Protein AF-B8LUN3-F1 (afdb_monomer_lite)

Foldseek 3Di:
DPLCPPPPDDPVVVVQLVQLVVLLVVCVVDVDVVSLVCSVVSGDPVLVVCVVVPVLSSLLSVLSSLLSLLQVLVDPVRNLVSQVSLVVSLVSHDPNSNVSSPCSNVSSPDNCPPPPPVVPPPPPPPPPPDD

pLDDT: mean 79.31, std 17.72, range [36.91, 95.56]

Secondary structure (DSSP, 8-state):
--TTTTS---HHHHHHHHHHHHHHHHHHH---HHHHHHHHHHS-HHHHHHHHTT-HHHHHHHHHHHHHHGGGTTSTTTTTHHHHHHHHHHHHS-GGGGGGGHHHHHHTTS---TTSSSSSSSSSSSSS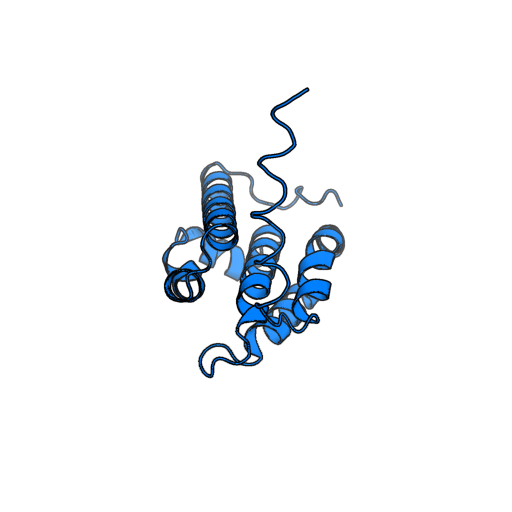S--

Structure (mmCIF, N/CA/C/O backbone):
data_AF-B8LUN3-F1
#
_entry.id   AF-B8LUN3-F1
#
loop_
_atom_site.group_PDB
_atom_site.id
_atom_site.type_symbol
_atom_site.label_atom_id
_atom_site.label_alt_id
_atom_site.label_comp_id
_atom_site.label_asym_id
_atom_site.label_entity_id
_atom_site.label_seq_id
_atom_site.pdbx_PDB_ins_code
_atom_site.Cartn_x
_atom_site.Cartn_y
_atom_site.Cartn_z
_atom_site.occupancy
_atom_site.B_iso_or_equiv
_atom_site.auth_seq_id
_atom_site.auth_comp_id
_atom_site.auth_asym_id
_atom_site.auth_atom_id
_atom_site.pdbx_PDB_model_num
ATOM 1 N N . MET A 1 1 ? 12.871 -18.870 -5.938 1.00 52.00 1 MET A N 1
ATOM 2 C CA . MET A 1 1 ? 13.963 -18.150 -6.652 1.00 52.00 1 MET A CA 1
ATOM 3 C C . MET A 1 1 ? 14.347 -16.952 -5.780 1.00 52.00 1 MET A C 1
ATOM 5 O O . MET A 1 1 ? 13.596 -16.645 -4.867 1.00 52.00 1 MET A O 1
ATOM 9 N N . PRO A 1 2 ? 15.495 -16.275 -5.950 1.00 67.25 2 PRO A N 1
ATOM 10 C CA . PRO A 1 2 ? 15.727 -15.011 -5.252 1.00 67.25 2 PRO A CA 1
ATOM 11 C C . PRO A 1 2 ? 14.597 -14.020 -5.566 1.00 67.25 2 PRO A C 1
ATOM 13 O O . PRO A 1 2 ? 14.258 -13.819 -6.732 1.00 67.25 2 PRO A O 1
ATOM 16 N N . ARG A 1 3 ? 14.024 -13.425 -4.515 1.00 70.62 3 ARG A N 1
ATOM 17 C CA . ARG A 1 3 ? 12.823 -12.575 -4.539 1.00 70.62 3 ARG A CA 1
ATOM 18 C C . ARG A 1 3 ? 12.824 -11.508 -5.646 1.00 70.62 3 ARG A C 1
ATOM 20 O O . ARG A 1 3 ? 11.782 -11.271 -6.251 1.00 70.62 3 ARG A O 1
ATOM 27 N N . ASP A 1 4 ? 13.979 -10.903 -5.906 1.00 74.38 4 ASP A N 1
ATOM 28 C CA . ASP A 1 4 ? 14.118 -9.716 -6.760 1.00 74.38 4 ASP A CA 1
ATOM 29 C C . ASP A 1 4 ? 14.619 -10.031 -8.185 1.00 74.38 4 ASP A C 1
ATOM 31 O O . ASP A 1 4 ? 14.810 -9.126 -8.989 1.00 74.38 4 ASP A O 1
ATOM 35 N N . GLN A 1 5 ? 14.841 -11.304 -8.540 1.00 70.44 5 GLN A N 1
ATOM 36 C CA . GLN A 1 5 ? 15.516 -11.656 -9.801 1.00 70.44 5 GLN A CA 1
ATOM 37 C C . GLN A 1 5 ? 14.688 -11.354 -11.066 1.00 70.44 5 GLN A C 1
ATOM 39 O O . GLN A 1 5 ? 15.252 -11.220 -12.150 1.00 70.44 5 GLN A O 1
ATOM 44 N N . LEU A 1 6 ? 13.362 -11.272 -10.939 1.00 69.38 6 LEU A N 1
ATOM 45 C CA . LEU A 1 6 ? 12.437 -11.008 -12.049 1.00 69.38 6 LEU A CA 1
ATOM 46 C C . LEU A 1 6 ? 11.957 -9.552 -12.095 1.00 69.38 6 LEU A C 1
ATOM 48 O O . LEU A 1 6 ? 11.236 -9.185 -13.021 1.00 69.38 6 LEU A O 1
ATOM 52 N N . GLU A 1 7 ? 12.319 -8.736 -11.103 1.00 72.69 7 GLU A N 1
ATOM 53 C CA . GLU A 1 7 ? 11.852 -7.357 -11.018 1.00 72.69 7 GLU A CA 1
ATOM 54 C C . GLU A 1 7 ? 12.727 -6.447 -11.899 1.00 72.69 7 GLU A C 1
ATOM 56 O O . GLU A 1 7 ? 13.956 -6.466 -11.771 1.00 72.69 7 GLU A O 1
ATOM 61 N N . PRO A 1 8 ? 12.134 -5.644 -12.801 1.00 74.62 8 PRO A N 1
ATOM 62 C CA . PRO A 1 8 ? 12.889 -4.655 -13.553 1.00 74.62 8 PRO A CA 1
ATOM 63 C C . PRO A 1 8 ? 13.465 -3.618 -12.582 1.00 74.62 8 PRO A C 1
ATOM 65 O O . PRO A 1 8 ? 12.741 -2.944 -11.856 1.00 74.62 8 PRO A O 1
ATOM 68 N N . TRP A 1 9 ? 14.793 -3.531 -12.536 1.00 81.56 9 TRP A N 1
ATOM 69 C CA . TRP A 1 9 ? 15.523 -2.704 -11.578 1.00 81.56 9 TRP A CA 1
ATOM 70 C C . TRP A 1 9 ? 16.090 -1.449 -12.236 1.00 81.56 9 TRP A C 1
ATOM 72 O O . TRP A 1 9 ? 17.305 -1.266 -12.329 1.00 81.56 9 TRP A O 1
ATOM 82 N N . ASP A 1 10 ? 15.202 -0.606 -12.755 1.00 87.50 10 ASP A N 1
ATOM 83 C CA . ASP A 1 10 ? 15.577 0.698 -13.296 1.00 87.50 10 ASP A CA 1
ATOM 84 C C . ASP A 1 10 ? 15.442 1.812 -12.240 1.00 87.50 10 ASP A C 1
ATOM 86 O O . ASP A 1 10 ? 14.808 1.648 -11.192 1.00 87.50 10 ASP A O 1
ATOM 90 N N . SER A 1 11 ? 16.078 2.957 -12.497 1.00 88.94 11 SER A N 1
ATOM 91 C CA . SER A 1 11 ? 16.071 4.088 -11.564 1.00 88.94 11 SER A CA 1
ATOM 92 C C . SER A 1 11 ? 14.670 4.656 -11.331 1.00 88.94 11 SER A C 1
ATOM 94 O O . SER A 1 11 ? 14.365 5.092 -10.227 1.00 88.94 11 SER A O 1
ATOM 96 N N . GLU A 1 12 ? 13.801 4.616 -12.344 1.00 91.19 12 GLU A N 1
ATOM 97 C CA . GLU A 1 12 ? 12.428 5.118 -12.254 1.00 91.19 12 GLU A CA 1
ATOM 98 C C . GLU A 1 12 ? 11.582 4.252 -11.305 1.00 91.19 12 GLU A C 1
ATOM 100 O O . GLU A 1 12 ? 10.803 4.772 -10.504 1.00 91.19 12 GLU A O 1
ATOM 105 N N . ILE A 1 13 ? 11.751 2.930 -11.350 1.00 90.69 13 ILE A N 1
ATOM 106 C CA . ILE A 1 13 ? 11.076 1.966 -10.476 1.00 90.69 13 ILE A CA 1
ATOM 107 C C . ILE A 1 13 ? 11.562 2.114 -9.037 1.00 90.69 13 ILE A C 1
ATOM 109 O O . ILE A 1 13 ? 10.743 2.126 -8.114 1.00 90.69 13 ILE A O 1
ATOM 113 N N . ILE A 1 14 ? 12.872 2.282 -8.837 1.00 91.12 14 ILE A N 1
ATOM 114 C CA . ILE A 1 14 ? 13.437 2.549 -7.509 1.00 91.12 14 ILE A CA 1
ATOM 115 C C . ILE A 1 14 ? 12.825 3.830 -6.937 1.00 91.12 14 ILE A C 1
ATOM 117 O O . ILE A 1 14 ? 12.273 3.796 -5.836 1.00 91.12 14 ILE A O 1
ATOM 121 N N . ASP A 1 15 ? 12.839 4.926 -7.695 1.00 92.75 15 ASP A N 1
ATOM 122 C CA . ASP A 1 15 ? 12.265 6.202 -7.261 1.00 92.75 15 ASP A CA 1
ATOM 123 C C . ASP A 1 15 ? 10.765 6.079 -6.974 1.00 92.75 15 ASP A C 1
ATOM 125 O O . ASP A 1 15 ? 10.277 6.620 -5.979 1.00 92.75 15 ASP A O 1
ATOM 129 N N . THR A 1 16 ? 10.038 5.314 -7.791 1.00 93.06 16 THR A N 1
ATOM 130 C CA . THR A 1 16 ? 8.607 5.037 -7.602 1.00 93.06 16 THR A CA 1
ATOM 131 C C . THR A 1 16 ? 8.347 4.326 -6.275 1.00 93.06 16 THR A C 1
ATOM 133 O O . THR A 1 16 ? 7.484 4.750 -5.501 1.00 93.06 16 THR A O 1
ATOM 136 N N . TYR A 1 17 ? 9.113 3.279 -5.961 1.00 93.50 17 TYR A N 1
ATOM 137 C CA . TYR A 1 17 ? 8.977 2.570 -4.689 1.00 93.50 17 TYR A CA 1
ATOM 138 C C . TYR A 1 17 ? 9.395 3.417 -3.495 1.00 93.50 17 TYR A C 1
ATOM 140 O O . TYR A 1 17 ? 8.720 3.379 -2.466 1.00 93.50 17 TYR A O 1
ATOM 148 N N . MET A 1 18 ? 10.454 4.214 -3.628 1.00 93.12 18 MET A N 1
ATOM 149 C CA . MET A 1 18 ? 10.890 5.128 -2.574 1.00 93.12 18 MET A CA 1
ATOM 150 C C . MET A 1 18 ? 9.820 6.181 -2.269 1.00 93.12 18 MET A C 1
ATOM 152 O O . MET A 1 18 ? 9.527 6.424 -1.098 1.00 93.12 18 MET A O 1
ATOM 156 N N . HIS A 1 19 ? 9.165 6.737 -3.294 1.00 92.69 19 HIS A N 1
ATOM 157 C CA . HIS A 1 19 ? 8.031 7.645 -3.107 1.00 92.69 19 HIS A CA 1
ATOM 158 C C . HIS A 1 19 ? 6.855 6.952 -2.414 1.00 92.69 19 HIS A C 1
ATOM 160 O O . HIS A 1 19 ? 6.300 7.501 -1.461 1.00 92.69 19 HIS A O 1
ATOM 166 N N . ALA A 1 20 ? 6.494 5.739 -2.842 1.00 93.00 20 ALA 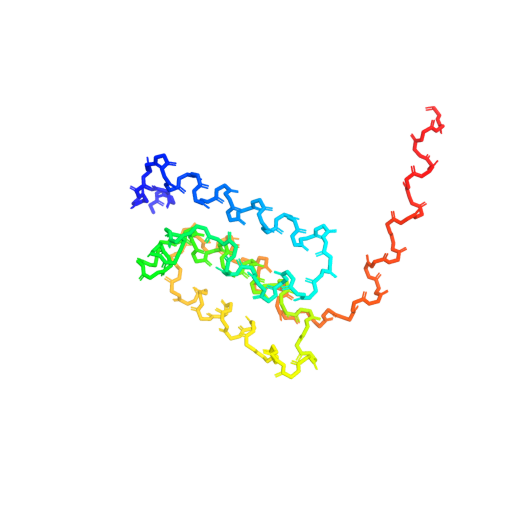A N 1
ATOM 167 C CA . ALA A 1 20 ? 5.386 5.002 -2.241 1.00 93.00 20 ALA A CA 1
ATOM 168 C C . ALA A 1 20 ? 5.646 4.655 -0.766 1.00 93.00 20 ALA A C 1
ATOM 170 O O . ALA A 1 20 ? 4.780 4.865 0.083 1.00 93.00 20 ALA A O 1
ATOM 171 N N . LEU A 1 21 ? 6.852 4.185 -0.439 1.00 92.38 21 LEU A N 1
ATOM 172 C CA . LEU A 1 21 ? 7.259 3.889 0.936 1.00 92.38 21 LEU A CA 1
ATOM 173 C C . LEU A 1 21 ? 7.344 5.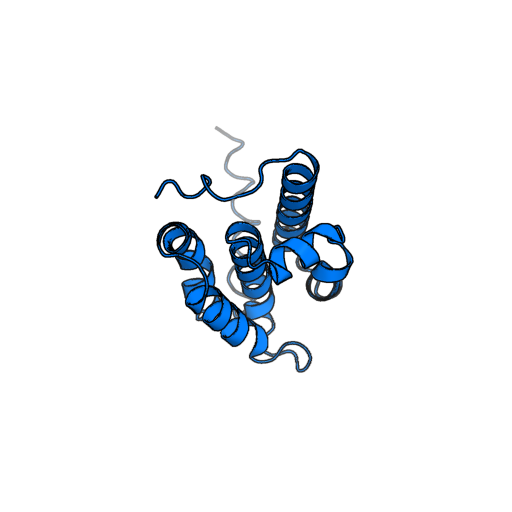154 1.795 1.00 92.38 21 LEU A C 1
ATOM 175 O O . LEU A 1 21 ? 6.904 5.134 2.944 1.00 92.38 21 LEU A O 1
ATOM 179 N N . GLY A 1 22 ? 7.849 6.260 1.244 1.00 91.19 22 GLY A N 1
ATOM 180 C CA . GLY A 1 22 ? 7.855 7.557 1.918 1.00 91.19 22 GLY A CA 1
ATOM 181 C C . GLY A 1 22 ? 6.439 8.020 2.254 1.00 91.19 22 GLY A C 1
ATOM 182 O O . GLY A 1 22 ? 6.149 8.348 3.405 1.00 91.19 22 GLY A O 1
ATOM 183 N N . ALA A 1 23 ? 5.524 7.956 1.284 1.00 87.69 23 ALA A N 1
ATOM 184 C CA . ALA A 1 23 ? 4.116 8.285 1.486 1.00 87.69 23 ALA A CA 1
ATOM 185 C C . ALA A 1 23 ? 3.448 7.375 2.538 1.00 87.69 23 ALA A C 1
ATOM 187 O O . ALA A 1 23 ? 2.743 7.881 3.412 1.00 87.69 23 ALA A O 1
ATOM 188 N N . LEU A 1 24 ? 3.721 6.063 2.533 1.00 89.06 24 LEU A N 1
ATOM 189 C CA . LEU A 1 24 ? 3.264 5.143 3.587 1.00 89.06 24 LEU A CA 1
ATOM 190 C C . LEU A 1 24 ? 3.820 5.513 4.967 1.00 89.06 24 LEU A C 1
ATOM 192 O O . LEU A 1 24 ? 3.092 5.486 5.960 1.00 89.06 24 LEU A O 1
ATOM 196 N N . GLY A 1 25 ? 5.102 5.875 5.038 1.00 86.94 25 GLY A N 1
ATOM 197 C CA . GLY A 1 25 ? 5.735 6.358 6.262 1.00 86.94 25 GLY A CA 1
ATOM 198 C C . GLY A 1 25 ? 5.028 7.600 6.802 1.00 86.94 25 GLY A C 1
ATOM 199 O O . GLY A 1 25 ? 4.688 7.652 7.983 1.00 86.94 25 GLY A O 1
ATOM 200 N N . HIS A 1 26 ? 4.710 8.555 5.926 1.00 84.62 26 HIS A N 1
ATOM 201 C CA . HIS A 1 26 ? 3.936 9.737 6.294 1.00 84.62 26 HIS A CA 1
ATOM 202 C C . HIS A 1 26 ? 2.531 9.389 6.802 1.00 84.62 26 HIS A C 1
ATOM 204 O O . HIS A 1 26 ? 2.115 9.970 7.802 1.00 84.62 26 HIS A O 1
ATOM 210 N N . LEU A 1 27 ? 1.824 8.423 6.204 1.00 84.25 27 LEU A N 1
ATOM 211 C CA . LEU A 1 27 ? 0.519 7.963 6.711 1.00 84.25 27 LEU A CA 1
ATOM 212 C C . LEU A 1 27 ? 0.611 7.348 8.112 1.00 84.25 27 LEU A C 1
ATOM 214 O O . LEU A 1 27 ? -0.269 7.551 8.941 1.00 84.25 27 LEU A O 1
ATOM 218 N N . LYS A 1 28 ? 1.692 6.621 8.410 1.00 79.19 28 LYS A N 1
ATOM 219 C CA . LYS A 1 28 ? 1.910 6.068 9.754 1.00 79.19 28 LYS A CA 1
ATOM 220 C C . LYS A 1 28 ? 2.137 7.164 10.803 1.00 79.19 28 LYS A C 1
ATOM 222 O O . LYS A 1 28 ? 1.776 6.982 11.964 1.00 79.19 28 LYS A O 1
ATOM 227 N N . LEU A 1 29 ? 2.766 8.269 10.405 1.00 78.50 29 LEU A N 1
ATOM 228 C CA . LEU A 1 29 ? 3.075 9.399 11.285 1.00 78.50 29 LEU A CA 1
ATOM 229 C C . LEU A 1 29 ? 1.922 10.405 11.390 1.00 78.50 29 LEU A C 1
ATOM 231 O O . LEU A 1 29 ? 1.813 11.101 12.393 1.00 78.50 29 LEU A O 1
ATOM 235 N N . THR A 1 30 ? 1.069 10.484 10.369 1.00 67.56 30 THR A N 1
ATOM 236 C CA . THR A 1 30 ? -0.040 11.437 10.286 1.00 67.56 30 THR A CA 1
ATOM 237 C C . THR A 1 30 ? -1.347 10.680 10.095 1.00 67.56 30 THR A C 1
ATOM 239 O O . THR A 1 30 ? -1.641 10.154 9.025 1.00 67.56 30 THR A O 1
ATOM 242 N N . VAL A 1 31 ? -2.143 10.606 11.160 1.00 65.38 31 VAL A N 1
ATOM 243 C CA . VAL A 1 31 ? -3.444 9.922 11.173 1.00 65.38 31 VAL A CA 1
ATOM 244 C C . VAL A 1 31 ? -4.499 10.851 10.550 1.00 65.38 31 VAL A C 1
ATOM 246 O O . VAL A 1 31 ? -5.401 11.336 11.224 1.00 65.38 31 VAL A O 1
ATOM 249 N N . ASP A 1 32 ? -4.327 11.170 9.265 1.00 76.44 32 ASP A N 1
ATOM 250 C CA . ASP A 1 32 ? -5.205 12.051 8.487 1.00 76.44 32 ASP A CA 1
ATOM 251 C C . ASP A 1 32 ? -6.043 11.217 7.496 1.00 76.44 32 ASP A C 1
ATOM 253 O O . ASP A 1 32 ? -5.507 10.727 6.493 1.00 76.44 32 ASP A O 1
ATOM 257 N N . PRO A 1 33 ? -7.360 11.058 7.733 1.00 74.94 33 PRO A N 1
ATOM 258 C CA . PRO A 1 33 ? -8.248 10.302 6.853 1.00 74.94 33 PRO A CA 1
ATOM 259 C C . PRO A 1 33 ? -8.274 10.808 5.404 1.00 74.94 33 PRO A C 1
ATOM 261 O O . PRO A 1 33 ? -8.468 10.011 4.486 1.00 74.94 33 PRO A O 1
ATOM 264 N N . VAL A 1 34 ? -8.059 12.110 5.172 1.00 79.94 34 VAL A N 1
ATOM 265 C CA . VAL A 1 34 ? -8.040 12.689 3.819 1.00 79.94 34 VAL A CA 1
ATOM 266 C C . VAL A 1 34 ? -6.805 12.216 3.062 1.00 79.94 34 VAL A C 1
ATOM 268 O O . VAL A 1 34 ? -6.907 11.797 1.910 1.00 79.94 34 VAL A O 1
ATOM 271 N N . ARG A 1 35 ? -5.641 12.221 3.718 1.00 80.81 35 ARG A N 1
ATOM 272 C CA . ARG A 1 35 ? -4.397 11.689 3.138 1.00 80.81 35 ARG A CA 1
ATOM 273 C C . ARG A 1 35 ? -4.452 10.186 2.953 1.00 80.81 35 ARG A C 1
ATOM 275 O O . ARG A 1 35 ? -3.926 9.695 1.959 1.00 80.81 35 ARG A O 1
ATOM 282 N N . LEU A 1 36 ? -5.097 9.479 3.878 1.00 83.12 36 LEU A N 1
ATOM 283 C CA . LEU A 1 36 ? -5.303 8.044 3.768 1.00 83.12 36 LEU A CA 1
ATOM 284 C C . LEU A 1 36 ? -6.081 7.719 2.492 1.00 83.12 36 LEU A C 1
ATOM 286 O O . LEU A 1 36 ? -5.563 7.005 1.650 1.00 83.12 36 LEU A O 1
ATOM 290 N N . VAL A 1 37 ? -7.258 8.316 2.285 1.00 82.12 37 VAL A N 1
ATOM 291 C CA . VAL A 1 37 ? -8.053 8.096 1.062 1.00 82.12 37 VAL A CA 1
ATOM 292 C C . VAL A 1 37 ? -7.335 8.623 -0.190 1.00 82.12 37 VAL A C 1
ATOM 294 O O . VAL A 1 37 ? -7.407 8.017 -1.258 1.00 82.12 37 VAL A O 1
ATOM 297 N N . GLY A 1 38 ? -6.612 9.737 -0.064 1.00 84.00 38 GLY A N 1
ATOM 298 C CA . GLY A 1 38 ? -5.889 10.383 -1.159 1.00 84.00 38 GLY A CA 1
ATOM 299 C C . GLY A 1 38 ? -4.570 9.718 -1.559 1.00 84.00 38 GLY A C 1
ATOM 300 O O . GLY A 1 38 ? -3.993 10.132 -2.563 1.00 84.00 38 GLY A O 1
ATOM 301 N N . PHE A 1 39 ? -4.091 8.704 -0.829 1.00 85.81 39 PHE A N 1
ATOM 302 C CA . PHE A 1 39 ? -2.779 8.075 -1.037 1.00 85.81 39 PHE A CA 1
ATOM 303 C C . PHE A 1 39 ? -2.523 7.703 -2.500 1.00 85.81 39 PHE A C 1
ATOM 305 O O . PHE A 1 39 ? -1.473 8.029 -3.043 1.00 85.81 39 PHE A O 1
ATOM 312 N N . LEU A 1 40 ? -3.513 7.103 -3.168 1.00 83.50 40 LEU A N 1
ATOM 313 C CA . LEU A 1 40 ? -3.391 6.683 -4.568 1.00 83.50 40 LEU A CA 1
ATOM 314 C C . LEU A 1 40 ? -3.174 7.844 -5.537 1.00 83.50 40 LEU A C 1
ATOM 316 O O . LEU A 1 40 ? -2.481 7.675 -6.535 1.00 83.50 40 LEU A O 1
ATOM 320 N N . GLY A 1 41 ? -3.732 9.017 -5.236 1.00 85.31 41 GLY A N 1
ATOM 321 C CA . GLY A 1 41 ? -3.531 10.227 -6.031 1.00 85.31 41 GLY A CA 1
ATOM 322 C C . GLY A 1 41 ? -2.173 10.895 -5.802 1.00 85.31 41 GLY A C 1
ATOM 323 O O . GLY A 1 41 ? -1.779 11.735 -6.604 1.00 85.31 41 GLY A O 1
ATOM 324 N N . LEU A 1 42 ? -1.459 10.537 -4.729 1.00 84.94 42 LEU A N 1
ATOM 325 C CA . LEU A 1 42 ? -0.133 11.075 -4.403 1.00 84.94 42 LEU A CA 1
ATOM 326 C C . LEU A 1 42 ? 1.008 10.256 -5.014 1.00 84.94 42 LEU A C 1
ATOM 328 O O . LEU A 1 42 ? 2.149 10.716 -5.040 1.00 84.94 42 LEU A O 1
ATOM 332 N N . LEU A 1 43 ? 0.724 9.036 -5.468 1.00 89.00 43 LEU A N 1
ATOM 333 C CA . LEU A 1 43 ? 1.738 8.158 -6.028 1.00 89.00 43 LEU A CA 1
ATOM 334 C C . LEU A 1 43 ? 2.100 8.560 -7.466 1.00 89.00 43 LEU A C 1
ATOM 336 O O . LEU A 1 43 ? 1.218 8.949 -8.236 1.00 89.00 43 LEU A O 1
ATOM 340 N N . PRO A 1 44 ? 3.374 8.396 -7.877 1.00 90.69 44 PRO A N 1
ATOM 341 C CA . PRO A 1 44 ? 3.752 8.500 -9.282 1.00 90.69 44 PRO A CA 1
ATOM 342 C C . PRO A 1 44 ? 2.894 7.569 -10.141 1.00 90.69 44 PRO A C 1
ATOM 344 O O . PRO A 1 44 ? 2.607 6.443 -9.723 1.00 90.69 44 PRO A O 1
ATOM 347 N N . THR A 1 45 ? 2.541 7.991 -11.359 1.00 90.38 45 THR A N 1
ATOM 348 C CA . THR A 1 45 ? 1.735 7.193 -12.307 1.00 90.38 45 THR A CA 1
ATOM 349 C C . THR A 1 45 ? 2.319 5.802 -12.534 1.00 90.38 45 THR A C 1
ATOM 351 O O . THR A 1 45 ? 1.577 4.830 -12.617 1.00 90.38 45 THR A O 1
ATOM 354 N N . LYS A 1 46 ? 3.649 5.669 -12.534 1.00 92.38 46 LYS A N 1
ATOM 355 C CA . LYS A 1 46 ? 4.351 4.383 -12.618 1.00 92.38 46 LYS A CA 1
ATOM 356 C C . LYS A 1 46 ? 3.888 3.370 -11.560 1.00 92.38 46 LYS A C 1
ATOM 358 O O . LYS A 1 46 ? 3.838 2.180 -11.849 1.00 92.38 46 LYS A O 1
ATOM 363 N N . SER A 1 47 ? 3.461 3.815 -10.378 1.00 88.88 47 SER A N 1
ATOM 364 C CA . SER A 1 47 ? 2.948 2.933 -9.320 1.00 88.88 47 SER A CA 1
ATOM 365 C C . SER A 1 47 ? 1.721 2.144 -9.773 1.00 88.88 47 SER A C 1
ATOM 367 O O . SER A 1 47 ? 1.628 0.950 -9.501 1.00 88.88 47 SER A O 1
ATOM 369 N N . SER A 1 48 ? 0.791 2.781 -10.496 1.00 90.25 48 SER A N 1
ATOM 370 C CA . SER A 1 48 ? -0.390 2.084 -11.016 1.00 90.25 48 SER A CA 1
ATOM 371 C C . SER A 1 48 ? -0.011 1.099 -12.121 1.00 90.25 48 SER A C 1
ATOM 373 O O . SER A 1 48 ? -0.552 -0.002 -12.150 1.00 90.25 48 SER A O 1
ATOM 375 N N . HIS A 1 49 ? 0.974 1.432 -12.962 1.00 92.62 49 HIS A N 1
ATOM 376 C CA . HIS A 1 49 ? 1.517 0.500 -13.953 1.00 92.62 49 HIS A CA 1
ATOM 377 C C . HIS A 1 49 ? 2.116 -0.749 -13.296 1.00 92.62 49 HIS A C 1
ATOM 379 O O . HIS A 1 49 ? 1.741 -1.858 -13.665 1.00 92.62 49 HIS A O 1
ATOM 385 N N . LEU A 1 50 ? 2.960 -0.590 -12.271 1.00 92.06 50 LEU A N 1
ATOM 386 C CA . LEU A 1 50 ? 3.570 -1.719 -11.557 1.00 92.06 50 LEU A CA 1
ATOM 387 C C . LEU A 1 50 ? 2.515 -2.596 -10.853 1.00 92.06 50 LEU A C 1
ATOM 389 O O . LEU A 1 50 ? 2.660 -3.816 -10.801 1.00 92.06 50 LEU A O 1
ATOM 393 N N . LEU A 1 51 ? 1.422 -2.002 -10.358 1.00 91.50 51 LEU A N 1
ATOM 394 C CA . LEU A 1 51 ? 0.283 -2.749 -9.809 1.00 91.50 51 LEU A CA 1
ATOM 395 C C . LEU A 1 51 ? -0.476 -3.532 -10.886 1.00 91.50 51 LEU A C 1
ATOM 397 O O . LEU A 1 51 ? -0.804 -4.699 -10.672 1.00 91.50 51 LEU A O 1
ATOM 401 N N . LEU A 1 52 ? -0.737 -2.913 -12.041 1.00 91.81 52 LEU A N 1
ATOM 402 C CA . LEU A 1 52 ? -1.409 -3.559 -13.174 1.00 91.81 52 LEU A CA 1
ATOM 403 C C . LEU A 1 52 ? -0.573 -4.711 -13.748 1.00 91.81 52 LEU A C 1
ATOM 405 O O . LEU A 1 52 ? -1.123 -5.759 -14.085 1.00 91.81 52 LEU A O 1
ATOM 409 N N . GLU A 1 53 ? 0.749 -4.549 -13.785 1.00 92.44 53 GLU A N 1
ATOM 410 C CA . GLU A 1 53 ? 1.717 -5.590 -14.151 1.00 92.44 53 GLU A CA 1
ATOM 411 C C . GLU A 1 53 ? 1.906 -6.658 -13.065 1.00 92.44 53 GLU A C 1
ATOM 413 O O . GLU A 1 53 ? 2.597 -7.650 -13.290 1.00 92.44 53 GLU A O 1
ATOM 418 N N . ARG A 1 54 ? 1.272 -6.490 -11.896 1.00 92.12 54 ARG A N 1
ATOM 419 C CA . ARG A 1 54 ? 1.367 -7.396 -10.742 1.00 92.12 54 ARG A CA 1
ATOM 420 C C . ARG A 1 54 ? 2.798 -7.581 -10.245 1.00 92.12 54 ARG A C 1
ATOM 422 O O . ARG A 1 54 ? 3.160 -8.666 -9.789 1.00 92.12 54 ARG A O 1
ATOM 429 N N . GLN A 1 55 ? 3.591 -6.513 -10.285 1.00 92.19 55 GLN A N 1
ATOM 430 C CA . GLN A 1 55 ? 4.922 -6.521 -9.697 1.00 92.19 55 GLN A CA 1
ATOM 431 C C . GLN A 1 55 ? 4.796 -6.823 -8.197 1.00 92.19 55 GLN A C 1
ATOM 433 O O . GLN A 1 55 ? 4.127 -6.068 -7.479 1.00 92.19 55 GLN A O 1
ATOM 438 N N . PRO A 1 56 ? 5.398 -7.917 -7.692 1.00 93.06 56 PRO A N 1
ATOM 439 C CA . PRO A 1 56 ? 5.136 -8.388 -6.335 1.00 93.06 56 PRO A CA 1
ATOM 440 C C . PRO A 1 56 ? 5.386 -7.335 -5.253 1.00 93.06 56 PRO A C 1
ATOM 442 O O . PRO A 1 56 ? 4.618 -7.242 -4.295 1.00 93.06 56 PRO A O 1
ATOM 445 N N . ARG A 1 57 ? 6.406 -6.482 -5.421 1.00 93.25 57 ARG A N 1
ATOM 446 C CA . ARG A 1 57 ? 6.681 -5.400 -4.474 1.00 93.25 57 ARG A CA 1
ATOM 447 C C . ARG A 1 57 ? 5.590 -4.344 -4.446 1.00 93.25 57 ARG A C 1
ATOM 449 O O . ARG A 1 57 ? 5.189 -3.928 -3.360 1.00 93.25 57 ARG A O 1
ATOM 456 N N . ALA A 1 58 ? 5.105 -3.929 -5.614 1.00 93.69 58 ALA A N 1
ATOM 457 C CA . ALA A 1 58 ? 4.005 -2.978 -5.710 1.00 93.69 58 ALA A CA 1
ATOM 458 C C . ALA A 1 58 ? 2.774 -3.516 -4.968 1.00 93.69 58 ALA A C 1
ATOM 460 O O . ALA A 1 58 ? 2.198 -2.807 -4.145 1.00 93.69 58 ALA A O 1
ATOM 461 N N . LEU A 1 59 ? 2.439 -4.796 -5.174 1.00 95.06 59 LEU A N 1
ATOM 462 C CA . LEU A 1 59 ? 1.327 -5.462 -4.490 1.00 95.06 59 LEU A CA 1
ATOM 463 C C . LEU A 1 59 ? 1.518 -5.501 -2.964 1.00 95.06 59 LEU A C 1
ATOM 465 O O . LEU A 1 59 ? 0.582 -5.208 -2.221 1.00 95.06 59 LEU A O 1
ATOM 469 N N . VAL A 1 60 ? 2.731 -5.801 -2.484 1.00 95.56 60 VAL A N 1
ATOM 470 C CA . VAL A 1 60 ? 3.049 -5.796 -1.045 1.00 95.56 60 VAL A CA 1
ATOM 471 C C . VAL A 1 60 ? 2.912 -4.396 -0.442 1.00 95.56 60 VAL A C 1
ATOM 473 O O . VAL A 1 60 ? 2.290 -4.249 0.611 1.00 95.56 60 VAL A O 1
ATOM 476 N N . ILE A 1 61 ? 3.447 -3.361 -1.095 1.00 94.69 61 ILE A N 1
ATOM 477 C CA . ILE A 1 61 ? 3.305 -1.957 -0.663 1.00 94.69 61 ILE A CA 1
ATOM 478 C C . ILE A 1 61 ? 1.817 -1.593 -0.555 1.00 94.69 61 ILE A C 1
ATOM 480 O O . ILE A 1 61 ? 1.382 -0.998 0.432 1.00 94.69 61 ILE A O 1
ATOM 484 N N . PHE A 1 62 ? 1.012 -2.024 -1.524 1.00 94.75 62 PHE A N 1
ATOM 485 C CA . PHE A 1 62 ? -0.429 -1.792 -1.533 1.00 94.75 62 PHE A CA 1
ATOM 486 C C . PHE A 1 62 ? -1.174 -2.522 -0.410 1.00 94.75 62 PHE A C 1
ATOM 488 O O . PHE A 1 62 ? -2.078 -1.964 0.208 1.00 94.75 62 PHE A O 1
ATOM 495 N N . ALA A 1 63 ? -0.768 -3.743 -0.071 1.00 95.50 63 ALA A N 1
ATOM 496 C CA . ALA A 1 63 ? -1.332 -4.455 1.072 1.00 95.50 63 ALA A CA 1
ATOM 497 C C . ALA A 1 63 ? -1.051 -3.735 2.406 1.00 95.50 63 ALA A C 1
ATOM 499 O O . ALA A 1 63 ? -1.914 -3.678 3.288 1.00 95.50 63 ALA A O 1
ATOM 500 N N . HIS A 1 64 ? 0.133 -3.132 2.547 1.00 93.62 64 HIS A N 1
ATOM 501 C CA . HIS A 1 64 ? 0.463 -2.310 3.715 1.00 93.62 64 HIS A CA 1
ATOM 502 C C . HIS A 1 64 ? -0.384 -1.033 3.761 1.00 93.62 64 HIS A C 1
ATOM 504 O O . HIS A 1 64 ? -0.859 -0.660 4.831 1.00 93.62 64 HIS A O 1
ATOM 510 N N . TYR A 1 65 ? -0.655 -0.408 2.612 1.00 91.81 65 TYR A N 1
ATOM 511 C CA . TYR A 1 65 ? -1.606 0.703 2.519 1.00 91.81 65 TYR A CA 1
ATOM 512 C C . TYR A 1 65 ? -3.005 0.313 3.031 1.00 91.81 65 TYR A C 1
ATOM 514 O O . TYR A 1 65 ? -3.548 0.978 3.916 1.00 91.81 65 TYR A O 1
ATOM 522 N N . PHE A 1 66 ? -3.566 -0.803 2.551 1.00 91.38 66 PHE A N 1
ATOM 523 C CA . PHE A 1 66 ? -4.870 -1.293 3.016 1.00 91.38 66 PHE A CA 1
ATOM 524 C C . PHE A 1 66 ? -4.889 -1.585 4.519 1.00 91.38 66 PHE A C 1
ATOM 526 O O . PHE A 1 66 ? -5.916 -1.415 5.171 1.00 91.38 66 PHE A O 1
ATOM 533 N N . THR A 1 67 ? -3.751 -1.952 5.106 1.00 90.31 67 THR A N 1
ATOM 534 C CA . THR A 1 67 ? -3.662 -2.189 6.550 1.00 90.31 67 THR A CA 1
ATOM 535 C C . THR A 1 67 ? -3.933 -0.915 7.351 1.00 90.31 67 THR A C 1
ATOM 537 O O . THR A 1 67 ? -4.626 -0.969 8.363 1.00 90.31 67 THR A O 1
ATOM 540 N N . PHE A 1 68 ? -3.481 0.248 6.875 1.00 85.81 68 PHE A N 1
ATOM 541 C CA . PHE A 1 68 ? -3.810 1.530 7.506 1.00 85.81 68 PHE A CA 1
ATOM 542 C C . PHE A 1 68 ? -5.297 1.884 7.373 1.00 85.81 68 PHE A C 1
ATOM 544 O O . PHE A 1 68 ? -5.862 2.497 8.274 1.00 85.81 68 PHE A O 1
ATOM 551 N N . MET A 1 69 ? -5.958 1.452 6.294 1.00 84.25 69 MET A N 1
ATOM 552 C CA . MET A 1 69 ? -7.406 1.626 6.121 1.00 84.25 69 MET A CA 1
ATOM 553 C C . MET A 1 69 ? -8.247 0.652 6.947 1.00 84.25 69 MET A C 1
ATOM 555 O O . MET A 1 69 ? -9.393 0.969 7.264 1.00 84.25 69 MET A O 1
ATOM 559 N N . ALA A 1 70 ? -7.700 -0.503 7.339 1.00 81.12 70 ALA A N 1
ATOM 560 C CA . ALA A 1 70 ? -8.415 -1.496 8.140 1.00 81.12 70 ALA A CA 1
ATOM 561 C C . ALA A 1 70 ? -8.874 -0.951 9.508 1.00 81.12 70 ALA A C 1
ATOM 563 O O . ALA A 1 70 ? -9.870 -1.432 10.042 1.00 81.12 70 ALA A O 1
ATOM 564 N N . GLY A 1 71 ? -8.224 0.094 10.037 1.00 75.56 71 GLY A N 1
ATOM 565 C CA . GLY A 1 71 ? -8.664 0.790 11.254 1.00 75.56 71 GLY A CA 1
ATOM 566 C C . GLY A 1 71 ? -9.830 1.769 11.074 1.00 75.56 71 GLY A C 1
ATOM 567 O O . GLY A 1 71 ? -10.289 2.357 12.047 1.00 75.56 71 GLY A O 1
ATOM 568 N N . TYR A 1 72 ? -10.336 1.940 9.851 1.00 74.94 72 TYR A N 1
ATOM 569 C CA . TYR A 1 72 ? -11.425 2.868 9.526 1.00 74.94 72 TYR A CA 1
ATOM 570 C C . TYR A 1 72 ? -12.636 2.162 8.901 1.00 74.94 72 TYR A C 1
ATOM 572 O O . TYR A 1 72 ? -13.453 2.794 8.232 1.00 74.94 72 TYR A O 1
ATOM 580 N N . THR A 1 73 ? -12.782 0.855 9.123 1.00 69.81 73 THR A N 1
ATOM 581 C CA . THR A 1 73 ? -13.871 0.023 8.572 1.00 69.81 73 THR A CA 1
ATOM 582 C C . THR A 1 73 ? -15.268 0.457 9.022 1.00 69.81 73 THR A C 1
ATOM 584 O O . THR A 1 73 ? -16.245 0.182 8.329 1.00 69.81 73 THR A O 1
ATOM 587 N N . GLY A 1 74 ? -15.372 1.184 10.141 1.00 67.69 74 GLY A N 1
ATOM 588 C CA . GLY A 1 74 ? -16.613 1.824 10.594 1.00 67.69 74 GLY A CA 1
ATOM 589 C C . GLY A 1 74 ? -17.067 3.006 9.723 1.00 67.69 74 GLY A C 1
ATOM 590 O O . GLY A 1 74 ? -18.206 3.453 9.840 1.00 67.69 74 GLY A O 1
ATOM 591 N N . SER A 1 75 ? -16.208 3.514 8.833 1.00 69.56 75 SER A N 1
ATOM 592 C CA . SER A 1 75 ? -16.574 4.523 7.839 1.00 69.56 75 SER A CA 1
ATOM 593 C C . SER A 1 75 ? -17.310 3.879 6.669 1.00 69.56 75 SER A C 1
ATOM 595 O O . SER A 1 75 ? -16.796 2.956 6.036 1.00 69.56 75 SER A O 1
ATOM 597 N N . TRP A 1 76 ? -18.475 4.425 6.311 1.00 65.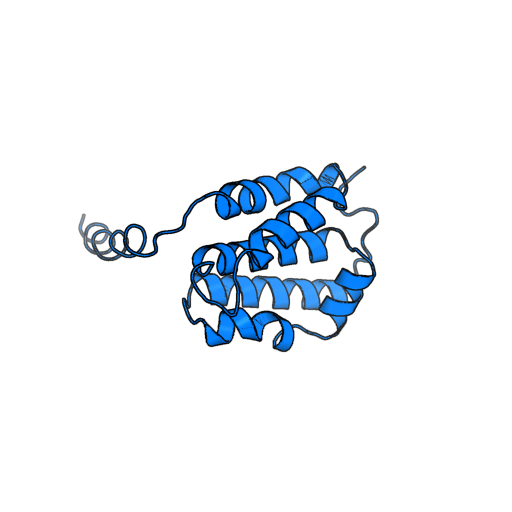50 76 TRP A N 1
ATOM 598 C CA . TRP A 1 76 ? -19.260 3.970 5.156 1.00 65.50 76 TRP A CA 1
ATOM 599 C C . TRP A 1 76 ? -18.496 4.065 3.822 1.00 65.50 76 TRP A C 1
ATOM 601 O O . TRP A 1 76 ? -18.814 3.330 2.892 1.00 65.50 76 TRP A O 1
ATOM 611 N N . MET A 1 77 ? -17.477 4.933 3.730 1.00 68.56 77 MET A N 1
ATOM 612 C CA . MET A 1 77 ? -16.632 5.073 2.536 1.00 68.56 77 MET A CA 1
ATOM 613 C C . MET A 1 77 ? -15.593 3.951 2.389 1.00 68.56 77 MET A C 1
ATOM 615 O O . MET A 1 77 ? -15.149 3.680 1.279 1.00 68.56 77 MET A O 1
ATOM 619 N N . ILE A 1 78 ? -15.181 3.316 3.490 1.00 77.12 78 ILE A N 1
ATOM 620 C CA . ILE A 1 78 ? -14.102 2.314 3.500 1.00 77.12 78 ILE A CA 1
ATOM 621 C C . ILE A 1 78 ? -14.694 0.910 3.657 1.00 77.12 78 ILE A C 1
ATOM 623 O O . ILE A 1 78 ? -14.382 0.008 2.870 1.00 77.12 78 ILE A O 1
ATOM 627 N N . GLY A 1 79 ? -15.592 0.730 4.630 1.00 79.56 79 GLY A N 1
ATOM 628 C CA . GLY A 1 79 ? -16.264 -0.538 4.903 1.00 79.56 79 GLY A CA 1
ATOM 629 C C . GLY A 1 79 ? -15.286 -1.708 5.056 1.00 79.56 79 GLY A C 1
ATOM 630 O O . GLY A 1 79 ? -14.181 -1.551 5.564 1.00 79.56 79 GLY A O 1
ATOM 631 N N . ALA A 1 80 ? -15.677 -2.888 4.566 1.00 80.81 80 ALA A N 1
ATOM 632 C CA . ALA A 1 80 ? -14.857 -4.109 4.595 1.00 80.81 80 ALA A CA 1
ATOM 633 C C . ALA A 1 80 ? -13.874 -4.240 3.409 1.00 80.81 80 ALA A C 1
ATOM 635 O O . ALA A 1 80 ? -13.335 -5.323 3.161 1.00 80.81 80 ALA A O 1
ATOM 636 N N . THR A 1 81 ? -13.687 -3.176 2.622 1.00 86.12 81 THR A N 1
ATOM 637 C CA . THR A 1 81 ? -12.815 -3.180 1.435 1.00 86.12 81 THR A CA 1
ATOM 638 C C . THR A 1 81 ? -11.372 -3.560 1.778 1.00 86.12 81 THR A C 1
ATOM 640 O O . THR A 1 81 ? -10.834 -4.445 1.114 1.00 86.12 81 THR A O 1
ATOM 643 N N . PRO A 1 82 ? -10.743 -3.013 2.838 1.00 86.81 82 PRO A N 1
ATOM 644 C CA . PRO A 1 82 ? -9.331 -3.283 3.092 1.00 86.81 82 PRO A CA 1
ATOM 645 C C . PRO A 1 82 ? -9.010 -4.753 3.375 1.00 86.81 82 PRO A C 1
ATOM 647 O O . PRO A 1 82 ? -8.023 -5.278 2.865 1.00 86.81 82 PRO A O 1
ATOM 650 N N . GLN A 1 83 ? -9.864 -5.453 4.125 1.00 89.38 83 GLN A N 1
ATOM 651 C CA . GLN A 1 83 ? -9.690 -6.881 4.413 1.00 89.38 83 GLN A CA 1
ATOM 652 C C . GLN A 1 83 ? -9.791 -7.735 3.144 1.00 89.38 83 GLN A C 1
ATOM 654 O O . GLN A 1 83 ? -9.008 -8.673 2.956 1.00 89.38 83 GLN A O 1
ATOM 659 N N . LYS A 1 84 ? -10.754 -7.412 2.270 1.00 90.25 84 LYS A N 1
ATOM 660 C CA . LYS A 1 84 ? -10.948 -8.116 0.996 1.00 90.25 84 LYS A CA 1
ATOM 661 C C . LYS A 1 84 ? -9.749 -7.924 0.078 1.00 90.25 84 LYS A C 1
ATOM 663 O O . LYS A 1 84 ? -9.252 -8.905 -0.465 1.00 90.25 84 LYS A O 1
ATOM 668 N N . GLU A 1 85 ? -9.257 -6.695 -0.031 1.00 93.38 85 GLU A N 1
ATOM 669 C CA . GLU A 1 85 ? -8.111 -6.362 -0.876 1.00 93.38 85 GLU A CA 1
ATOM 670 C C . GLU A 1 85 ? -6.822 -7.018 -0.374 1.00 93.38 85 GLU A C 1
ATOM 672 O O . GLU A 1 85 ? -6.117 -7.648 -1.155 1.00 93.38 85 GLU A O 1
ATOM 677 N N . ILE A 1 86 ? -6.542 -6.996 0.935 1.00 94.94 86 ILE A N 1
ATOM 678 C CA . ILE A 1 86 ? -5.363 -7.682 1.500 1.00 94.94 86 ILE A CA 1
ATOM 679 C C . ILE A 1 86 ? -5.414 -9.188 1.226 1.00 94.94 86 ILE A C 1
ATOM 681 O O . ILE A 1 86 ? -4.407 -9.780 0.839 1.00 94.94 86 ILE A O 1
ATOM 685 N N . THR A 1 87 ? -6.587 -9.804 1.393 1.00 93.56 87 THR A N 1
ATOM 686 C CA . THR A 1 87 ? -6.782 -11.235 1.115 1.00 93.56 87 THR A CA 1
ATOM 687 C C . THR A 1 87 ? -6.614 -11.537 -0.377 1.00 93.56 87 THR A C 1
ATOM 689 O O . THR A 1 87 ? -5.946 -12.505 -0.741 1.00 93.56 87 THR A O 1
ATOM 692 N N . GLY A 1 88 ? -7.172 -10.690 -1.246 1.00 94.44 88 GLY A N 1
ATOM 693 C CA . GLY A 1 88 ? -7.033 -10.800 -2.697 1.00 94.44 88 GLY A CA 1
ATOM 694 C C . GLY A 1 88 ? -5.578 -10.677 -3.147 1.00 94.44 88 GLY A C 1
ATOM 695 O O . GLY A 1 88 ? -5.087 -11.544 -3.869 1.00 94.44 88 GLY A O 1
ATOM 696 N N . LEU A 1 89 ? -4.856 -9.669 -2.653 1.00 95.50 89 LEU A N 1
ATOM 697 C CA . LEU A 1 89 ? -3.433 -9.465 -2.934 1.00 95.50 89 LEU A CA 1
ATOM 698 C C . LEU A 1 89 ? -2.592 -10.653 -2.457 1.00 95.50 89 LEU A C 1
ATOM 700 O O . LEU A 1 89 ? -1.780 -11.173 -3.219 1.00 95.50 89 LEU A O 1
ATOM 704 N N . ALA A 1 90 ? -2.831 -11.151 -1.240 1.00 94.69 90 ALA A N 1
ATOM 705 C CA . ALA A 1 90 ? -2.130 -12.327 -0.726 1.00 94.69 90 ALA A CA 1
ATOM 706 C C . ALA A 1 90 ? -2.328 -13.571 -1.610 1.00 94.69 90 ALA A C 1
ATOM 708 O O . ALA A 1 90 ? -1.416 -14.384 -1.714 1.00 94.69 90 ALA A O 1
ATOM 709 N N . SER A 1 91 ? -3.478 -13.711 -2.281 1.00 94.94 91 SER A N 1
ATOM 710 C CA . SER A 1 91 ? -3.752 -14.858 -3.160 1.00 94.94 91 SER A CA 1
ATOM 711 C C . SER A 1 91 ? -2.982 -14.843 -4.488 1.00 94.94 91 SER A C 1
ATOM 713 O O . SER A 1 91 ? -2.839 -15.892 -5.112 1.00 94.94 91 SER A O 1
ATOM 715 N N . ILE A 1 92 ? -2.484 -13.679 -4.922 1.00 94.44 92 ILE A N 1
ATOM 716 C CA . ILE A 1 92 ? -1.786 -13.517 -6.210 1.00 94.44 92 ILE A CA 1
ATOM 717 C C . ILE A 1 92 ? -0.280 -13.267 -6.064 1.00 94.44 92 ILE A C 1
ATOM 719 O O . ILE A 1 92 ? 0.450 -13.346 -7.051 1.00 94.44 92 ILE A O 1
ATOM 723 N N . ILE A 1 93 ? 0.193 -12.946 -4.857 1.00 93.31 93 ILE A N 1
ATOM 724 C CA . ILE A 1 93 ? 1.609 -12.688 -4.586 1.00 93.31 93 ILE A CA 1
ATOM 725 C C . ILE A 1 93 ? 2.392 -14.019 -4.558 1.00 93.31 93 ILE A C 1
ATOM 727 O O . ILE A 1 93 ? 1.971 -14.962 -3.879 1.00 93.31 93 ILE A O 1
ATOM 731 N N . PRO A 1 94 ? 3.549 -14.115 -5.247 1.00 92.19 94 PRO A N 1
ATOM 732 C CA . PRO A 1 94 ? 4.387 -15.314 -5.229 1.00 92.19 94 PRO A CA 1
ATOM 733 C C . PRO A 1 94 ? 4.874 -15.697 -3.826 1.00 92.19 94 PRO A C 1
ATOM 735 O O . PRO A 1 94 ? 5.077 -14.838 -2.969 1.00 92.19 94 PRO A O 1
ATOM 738 N N . GLU A 1 95 ? 5.144 -16.986 -3.616 1.00 91.06 95 GLU A N 1
ATOM 739 C CA . GLU A 1 95 ? 5.542 -17.549 -2.316 1.00 91.06 95 GLU A CA 1
ATOM 740 C C . GLU A 1 95 ? 6.748 -16.834 -1.678 1.00 91.06 95 GLU A C 1
ATOM 742 O O . GLU A 1 95 ? 6.706 -16.481 -0.501 1.00 91.06 95 GLU A O 1
ATOM 747 N N . ASP A 1 96 ? 7.771 -16.499 -2.471 1.00 90.75 96 ASP A N 1
ATOM 748 C CA . ASP A 1 96 ? 8.996 -15.819 -2.008 1.00 90.75 96 ASP A CA 1
ATOM 749 C C . ASP A 1 96 ? 8.731 -14.416 -1.391 1.00 90.75 96 ASP A C 1
ATOM 751 O O . ASP A 1 96 ? 9.555 -13.859 -0.647 1.00 90.75 96 ASP A O 1
ATOM 755 N N . TRP A 1 97 ? 7.562 -13.832 -1.673 1.00 92.69 97 TRP A N 1
ATOM 756 C CA . TRP A 1 97 ? 7.102 -12.533 -1.170 1.00 92.69 97 TRP A CA 1
ATOM 757 C C . TRP A 1 97 ? 6.091 -12.649 -0.019 1.00 92.69 97 TRP A C 1
ATOM 759 O O . TRP A 1 97 ? 5.885 -11.675 0.707 1.00 92.69 97 TRP A O 1
ATOM 769 N N . GLN A 1 98 ? 5.517 -13.833 0.218 1.00 93.25 98 GLN A N 1
ATOM 770 C CA . GLN A 1 98 ? 4.525 -14.076 1.274 1.00 93.25 98 GLN A CA 1
ATOM 771 C C . GLN A 1 98 ? 4.988 -13.707 2.694 1.00 93.25 98 GLN A C 1
ATOM 773 O O . GLN A 1 98 ? 4.161 -13.203 3.457 1.00 93.25 98 GLN A O 1
ATOM 778 N N . PRO A 1 99 ? 6.273 -13.851 3.089 1.00 94.44 99 PRO A N 1
ATOM 779 C CA . PRO A 1 99 ? 6.721 -13.382 4.401 1.00 94.44 99 PRO A CA 1
ATOM 780 C C . PRO A 1 99 ? 6.443 -11.892 4.651 1.00 94.44 99 PRO A C 1
ATOM 782 O O . PRO A 1 99 ? 6.167 -11.504 5.782 1.00 94.44 99 PRO A O 1
ATOM 785 N N . LEU A 1 100 ? 6.440 -11.058 3.602 1.00 94.31 100 LEU A N 1
ATOM 786 C CA . LEU A 1 100 ? 6.116 -9.631 3.719 1.00 94.31 100 LEU A CA 1
ATOM 787 C C . LEU A 1 100 ? 4.609 -9.367 3.888 1.00 94.31 100 LEU A C 1
ATOM 789 O O . LEU A 1 100 ? 4.223 -8.283 4.310 1.00 94.31 100 LEU A O 1
ATOM 793 N N . MET A 1 101 ? 3.751 -10.347 3.599 1.00 95.44 101 MET A N 1
ATOM 794 C CA . MET A 1 101 ? 2.295 -10.249 3.761 1.00 95.44 101 MET A CA 1
ATOM 795 C C . MET A 1 101 ? 1.812 -10.644 5.160 1.00 95.44 101 MET A C 1
ATOM 797 O O . MET A 1 101 ? 0.652 -10.402 5.496 1.00 95.44 101 MET A O 1
ATOM 801 N N . GLN A 1 102 ? 2.685 -11.202 6.006 1.00 94.06 102 GLN A N 1
ATOM 802 C CA . GLN A 1 102 ? 2.321 -11.654 7.354 1.00 94.06 102 GLN A CA 1
ATOM 803 C C . GLN A 1 102 ? 1.759 -10.521 8.222 1.00 94.06 102 GLN A C 1
ATOM 805 O O . GLN A 1 102 ? 0.738 -10.700 8.894 1.00 94.06 102 GLN A O 1
ATOM 810 N N . TRP A 1 103 ? 2.389 -9.342 8.191 1.00 92.62 103 TRP A N 1
ATOM 811 C CA . TRP A 1 103 ? 1.898 -8.190 8.945 1.00 92.62 103 TRP A CA 1
ATOM 812 C C . TRP A 1 103 ? 0.556 -7.670 8.399 1.00 92.62 103 TRP A C 1
ATOM 814 O O . TRP A 1 103 ? -0.394 -7.634 9.179 1.00 92.62 103 TRP A O 1
ATOM 824 N N . PRO A 1 104 ? 0.387 -7.388 7.090 1.00 93.62 104 PRO A N 1
ATOM 825 C CA . PRO A 1 104 ? -0.921 -7.005 6.548 1.00 93.62 104 PRO A CA 1
ATOM 826 C C . PRO A 1 104 ? -2.062 -7.987 6.862 1.00 93.62 104 PRO A C 1
ATOM 828 O O . PRO A 1 104 ? -3.166 -7.589 7.243 1.00 93.62 104 PRO A O 1
ATOM 831 N N . LEU A 1 105 ? -1.805 -9.294 6.756 1.00 93.19 105 LEU A N 1
ATOM 832 C CA . LEU A 1 105 ? -2.800 -10.339 7.026 1.00 93.19 105 LEU A CA 1
ATOM 833 C C . LEU A 1 105 ? -3.186 -10.452 8.505 1.00 93.19 105 LEU A C 1
ATOM 835 O O . LEU A 1 105 ? -4.311 -10.847 8.811 1.00 93.19 105 LEU A O 1
ATOM 839 N N . SER A 1 106 ? -2.265 -10.158 9.422 1.00 90.88 106 SER A N 1
ATOM 840 C CA . SER A 1 106 ? -2.542 -10.178 10.863 1.00 90.88 106 SER A CA 1
ATOM 841 C C . SER A 1 106 ? -3.212 -8.884 11.316 1.00 90.88 106 SER A C 1
ATOM 843 O O . SER A 1 106 ? -4.246 -8.934 11.978 1.00 90.88 106 SER A O 1
ATOM 845 N N . ALA A 1 107 ? -2.685 -7.735 10.899 1.00 86.94 107 ALA A N 1
ATOM 846 C CA . ALA A 1 107 ? -3.192 -6.425 11.284 1.00 86.94 107 ALA A CA 1
ATOM 847 C C . ALA A 1 107 ? -4.598 -6.136 10.729 1.00 86.94 107 ALA A C 1
ATOM 849 O O . ALA A 1 107 ? -5.401 -5.514 11.414 1.00 86.94 107 ALA A O 1
ATOM 850 N N . SER A 1 108 ? -4.948 -6.637 9.540 1.00 84.38 108 SER A N 1
ATOM 851 C CA . SER A 1 108 ? -6.298 -6.463 8.969 1.00 84.38 108 SER A CA 1
ATOM 852 C C . SER A 1 108 ? -7.413 -7.211 9.703 1.00 84.38 108 SER A C 1
ATOM 854 O O . SER A 1 108 ? -8.584 -6.860 9.549 1.00 84.38 108 SER A O 1
ATOM 856 N N . LYS A 1 109 ? -7.052 -8.233 10.489 1.00 79.94 109 LYS A N 1
ATOM 857 C CA . LYS A 1 109 ? -7.965 -9.014 11.338 1.00 79.94 109 LYS A CA 1
ATOM 858 C C . LYS A 1 109 ? -8.103 -8.435 12.742 1.00 79.94 109 LYS A C 1
ATOM 860 O O . LYS A 1 109 ? -8.932 -8.914 13.507 1.00 79.94 109 LYS A O 1
ATOM 865 N N . MET A 1 110 ? -7.258 -7.472 13.104 1.00 69.12 110 MET A N 1
ATOM 866 C CA . MET A 1 110 ? -7.368 -6.778 14.376 1.00 69.12 110 MET A CA 1
ATOM 867 C C . MET A 1 110 ? -8.409 -5.675 14.222 1.00 69.12 110 MET A C 1
ATOM 869 O O . MET A 1 110 ? -8.244 -4.775 13.398 1.00 69.12 110 MET A O 1
ATOM 873 N N . ASP A 1 111 ? -9.460 -5.725 15.034 1.00 57.66 111 ASP A N 1
ATOM 874 C CA . ASP A 1 111 ? -10.366 -4.594 15.202 1.00 57.66 111 ASP A CA 1
ATOM 875 C C . ASP A 1 111 ? -9.572 -3.467 15.877 1.00 57.66 111 ASP A C 1
ATOM 877 O O . ASP A 1 111 ? -9.402 -3.439 17.098 1.00 57.66 111 ASP A O 1
ATOM 881 N N . MET A 1 112 ? -9.000 -2.562 15.078 1.00 55.47 112 MET A N 1
ATOM 882 C CA . MET A 1 112 ? -8.267 -1.407 15.591 1.00 55.47 112 MET A CA 1
ATOM 883 C C . MET A 1 112 ? -9.261 -0.411 16.189 1.00 55.47 112 MET A C 1
ATOM 885 O O . MET A 1 112 ? -9.660 0.560 15.553 1.00 55.47 112 MET A O 1
ATOM 889 N N . ASN A 1 113 ? -9.665 -0.646 17.435 1.00 47.34 113 ASN A N 1
ATOM 890 C CA . ASN A 1 113 ? -10.332 0.371 18.230 1.00 47.34 113 ASN A CA 1
ATOM 891 C C . ASN A 1 113 ? -9.263 1.413 18.613 1.00 47.34 113 ASN A C 1
ATOM 893 O O . ASN A 1 113 ? -8.456 1.203 19.519 1.00 47.34 113 ASN A O 1
ATOM 897 N N . THR A 1 114 ? -9.215 2.514 17.859 1.00 50.31 114 THR A N 1
ATOM 898 C CA . THR A 1 114 ?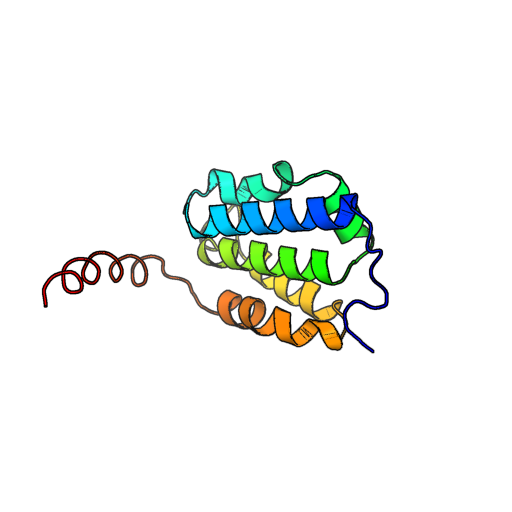 -8.147 3.537 17.805 1.00 50.31 114 THR A CA 1
ATOM 899 C C . THR A 1 114 ? -7.788 4.199 19.148 1.00 50.31 114 THR A C 1
ATOM 901 O O . THR A 1 114 ? -6.811 4.936 19.234 1.00 50.31 114 THR A O 1
ATOM 904 N N . SER A 1 115 ? -8.516 3.927 20.232 1.00 41.41 115 SER A N 1
ATOM 905 C CA . SER A 1 115 ? -8.339 4.634 21.503 1.00 41.41 115 SER A CA 1
ATOM 906 C C . SER A 1 115 ? -7.206 4.112 22.398 1.00 41.41 115 SER A C 1
ATOM 908 O O . SER A 1 115 ? -6.787 4.847 23.286 1.00 41.41 115 SER A O 1
ATOM 910 N N . GLN A 1 116 ? -6.696 2.886 22.215 1.00 41.66 116 GLN A N 1
ATOM 911 C CA . GLN A 1 116 ? -5.806 2.279 23.226 1.00 41.66 116 GLN A CA 1
ATOM 912 C C . GLN A 1 116 ? -4.306 2.306 22.881 1.00 41.66 116 GLN A C 1
ATOM 914 O O . GLN A 1 116 ? -3.475 2.240 23.779 1.00 41.66 116 GLN A O 1
ATOM 919 N N . TYR A 1 117 ? -3.934 2.475 21.608 1.00 46.62 117 TYR A N 1
ATOM 920 C CA . TYR A 1 117 ? -2.521 2.496 21.188 1.00 46.62 117 TYR A CA 1
ATOM 921 C C . TYR A 1 117 ? -1.912 3.899 21.057 1.00 46.62 117 TYR A C 1
ATOM 923 O O . TYR A 1 117 ? -0.691 4.025 20.972 1.00 46.62 117 TYR A O 1
ATOM 931 N N . LEU A 1 118 ? -2.735 4.951 21.051 1.00 49.19 118 LEU A N 1
ATOM 932 C CA . LEU A 1 118 ? -2.274 6.337 20.907 1.00 49.19 118 LEU A CA 1
ATOM 933 C C . LEU A 1 118 ? -2.050 7.055 22.248 1.00 49.19 118 LEU A C 1
ATOM 935 O O . LEU A 1 118 ? -1.422 8.102 22.253 1.00 49.19 118 LEU A O 1
ATOM 939 N N . SER A 1 119 ? -2.489 6.482 23.377 1.00 42.84 119 SER A N 1
ATOM 940 C CA . SER A 1 119 ? -2.259 7.060 24.715 1.00 42.84 119 SER A CA 1
ATOM 941 C C . SER A 1 119 ? -0.915 6.661 25.338 1.00 42.84 119 SER A C 1
ATOM 943 O O . SER A 1 119 ? -0.493 7.277 26.305 1.00 42.84 119 SER A O 1
ATOM 945 N N . GLY A 1 120 ? -0.241 5.628 24.822 1.00 37.75 120 GLY A N 1
ATOM 946 C CA . GLY A 1 120 ? 0.952 5.050 25.458 1.00 37.75 120 GLY A CA 1
ATOM 947 C C . GLY A 1 120 ? 2.294 5.603 24.973 1.00 37.75 120 GLY A C 1
ATOM 948 O O . GLY A 1 120 ? 3.319 4.984 25.251 1.00 37.75 120 GLY A O 1
ATOM 949 N N . ARG A 1 121 ? 2.312 6.689 24.185 1.00 45.09 121 ARG A N 1
ATOM 950 C CA . ARG A 1 121 ? 3.555 7.216 23.587 1.00 45.09 121 ARG A CA 1
ATOM 951 C C . ARG A 1 121 ? 4.022 8.559 24.152 1.00 45.09 121 ARG A C 1
ATOM 953 O O . ARG A 1 121 ? 5.180 8.892 23.932 1.00 45.09 121 ARG A O 1
ATOM 960 N N . ASP A 1 122 ? 3.193 9.258 24.922 1.00 43.56 122 ASP A N 1
ATOM 961 C CA . ASP A 1 122 ? 3.574 10.559 25.489 1.00 43.56 122 ASP A CA 1
ATOM 962 C C . ASP A 1 122 ? 4.179 10.454 26.903 1.00 43.56 122 ASP A C 1
ATOM 964 O O . ASP A 1 122 ? 4.844 11.382 27.340 1.00 43.56 122 ASP A O 1
ATOM 968 N N . GLU A 1 123 ? 4.053 9.319 27.602 1.00 45.00 123 GLU A N 1
ATOM 969 C CA . GLU A 1 123 ? 4.543 9.191 28.992 1.00 45.00 123 GLU A CA 1
ATOM 970 C C . GLU A 1 123 ? 5.982 8.652 29.134 1.00 45.00 123 GLU A C 1
ATOM 972 O O . GLU A 1 123 ? 6.522 8.661 30.231 1.00 45.00 123 GLU A O 1
ATOM 977 N N . ASN A 1 124 ? 6.636 8.199 28.055 1.00 40.00 124 ASN A N 1
ATOM 978 C CA . ASN A 1 124 ? 7.934 7.497 28.142 1.00 40.00 124 ASN A CA 1
ATOM 979 C C . ASN A 1 124 ? 9.122 8.226 27.490 1.00 40.00 124 ASN A C 1
ATOM 981 O O . ASN A 1 124 ? 10.193 7.635 27.350 1.00 40.00 124 ASN A O 1
ATOM 985 N N . MET A 1 125 ? 8.962 9.484 27.069 1.00 36.91 125 MET A N 1
ATOM 986 C CA . MET A 1 125 ? 10.056 10.244 26.442 1.00 36.91 125 MET A CA 1
ATOM 987 C C . MET A 1 125 ? 10.721 11.268 27.376 1.00 36.91 125 MET A C 1
ATOM 989 O O . MET A 1 125 ? 11.747 11.828 27.001 1.00 36.91 125 MET A O 1
ATOM 993 N N . ASP A 1 126 ? 10.201 11.455 28.593 1.00 40.91 126 ASP A N 1
ATOM 994 C CA . ASP A 1 126 ? 10.765 12.405 29.564 1.00 40.91 126 ASP A CA 1
ATOM 995 C C . ASP A 1 126 ? 11.659 11.740 30.632 1.00 40.91 126 ASP A C 1
ATOM 997 O O . ASP A 1 126 ? 12.429 12.429 31.294 1.00 40.91 126 ASP A O 1
ATOM 1001 N N . GLU A 1 127 ? 11.651 10.407 30.770 1.00 42.19 127 GLU A N 1
ATOM 1002 C CA . GLU A 1 127 ? 12.407 9.706 31.831 1.00 42.19 127 GLU A CA 1
ATOM 1003 C C . GLU A 1 127 ? 13.776 9.149 31.379 1.00 42.19 127 GLU A C 1
ATOM 1005 O O . GLU A 1 127 ? 14.496 8.536 32.160 1.00 42.19 127 GLU A O 1
ATOM 1010 N N . VAL A 1 128 ? 14.182 9.366 30.121 1.00 44.44 128 VAL A N 1
ATOM 1011 C CA . VAL A 1 128 ? 15.435 8.798 29.561 1.00 44.44 128 VAL A CA 1
ATOM 1012 C C . VAL A 1 128 ? 16.552 9.847 29.399 1.00 44.44 128 VAL A C 1
ATOM 1014 O O . VAL A 1 128 ? 17.666 9.512 29.002 1.00 44.44 128 VAL A O 1
ATOM 1017 N N . CYS A 1 129 ? 16.302 11.117 29.741 1.00 37.81 129 CYS A N 1
ATOM 1018 C CA . CYS A 1 129 ? 17.308 12.188 29.651 1.00 37.81 129 CYS A CA 1
ATOM 1019 C C . CYS A 1 129 ? 17.925 12.635 30.986 1.00 37.81 129 CYS A C 1
ATOM 1021 O O . CYS A 1 129 ? 18.824 13.474 30.968 1.00 37.81 129 CYS A O 1
ATOM 1023 N N . GLU A 1 130 ? 17.542 12.047 32.116 1.00 37.44 130 GLU A N 1
ATOM 1024 C CA . GLU A 1 130 ? 18.298 12.170 33.365 1.00 37.44 130 GLU A CA 1
ATOM 1025 C C . GLU A 1 130 ? 18.716 10.773 33.813 1.00 37.44 130 GLU A C 1
ATOM 1027 O O . GLU A 1 130 ? 17.858 9.996 34.216 1.00 37.44 130 GLU A O 1
ATOM 1032 N N . HIS A 1 131 ? 20.006 10.449 33.653 1.00 37.97 131 HIS A N 1
ATOM 1033 C CA . HIS A 1 131 ? 20.904 9.721 34.572 1.00 37.97 131 HIS A CA 1
ATOM 1034 C C . HIS A 1 131 ? 22.254 9.474 33.881 1.00 37.97 131 HIS A C 1
ATOM 1036 O O . HIS A 1 131 ? 22.301 8.723 32.880 1.00 37.97 131 HIS A O 1
#

Sequence (131 aa):
MPRDQLEPWDSEIIDTYMHALGALGHLKLTVDPVRLVGFLGLLPTKSSHLLLERQPRALVIFAHYFTFMAGYTGSWMIGATPQKEITGLASIIPEDWQPLMQWPLSASKMDMNTSQYLSGRDENMDEVCEH

Organism: Talaromyces stipitatus (strain ATCC 10500 / CBS 3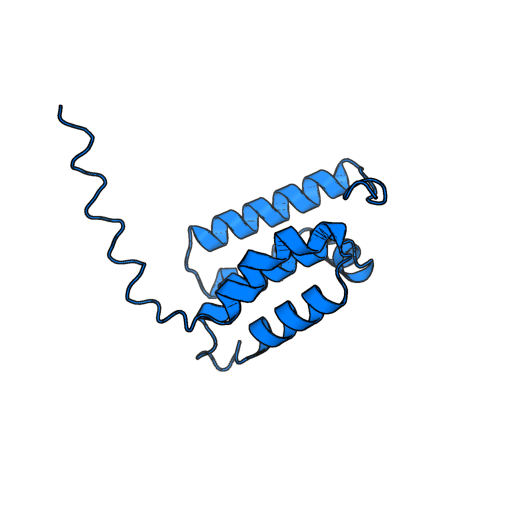75.48 / QM 6759 / NRRL 1006) (NCBI:txid441959)

Radius of gyration: 16.74 Å; chains: 1; bounding box: 40×31×49 Å